Protein AF-A0A7L7MGD5-F1 (afdb_monomer)

Foldseek 3Di:
DEEELEEADDPCPRVVVSVVVCVVCVVVVHHYDYDHLQPCPDPLPGQEYEYEAEADPNDGDPSRVVSCVVCVVSHVVHYYHYDYHYDDPDDDDPPPPDDDPDDDDDPPPDPDPDDPDPDDDDDDDDDDDDDDDD

Structure (mmCIF, N/CA/C/O backbone):
data_AF-A0A7L7MGD5-F1
#
_entry.id   AF-A0A7L7MGD5-F1
#
loop_
_atom_site.group_PDB
_atom_site.id
_atom_site.type_symbol
_atom_site.label_atom_id
_atom_site.label_alt_id
_atom_site.label_comp_id
_atom_site.label_asym_id
_atom_site.label_entity_id
_atom_site.label_seq_id
_atom_site.pdbx_PDB_ins_code
_atom_site.Cartn_x
_atom_site.Cartn_y
_atom_site.Cartn_z
_atom_site.occupancy
_atom_site.B_iso_or_equiv
_atom_site.auth_seq_id
_atom_site.auth_comp_id
_atom_site.auth_asym_id
_atom_site.auth_atom_id
_atom_site.pdbx_PDB_model_num
ATOM 1 N N . MET A 1 1 ? -8.203 5.679 13.359 1.00 83.31 1 MET A N 1
ATOM 2 C CA . MET A 1 1 ? -8.128 5.210 11.968 1.00 83.31 1 MET A CA 1
ATOM 3 C C . MET A 1 1 ? -6.687 5.277 11.496 1.00 83.31 1 MET A C 1
ATOM 5 O O . MET A 1 1 ? -6.127 6.370 11.479 1.00 83.31 1 MET A O 1
ATOM 9 N N . PHE A 1 2 ? -6.095 4.131 11.170 1.00 94.69 2 PHE A N 1
ATOM 10 C CA . PHE A 1 2 ? -4.739 4.008 10.653 1.00 94.69 2 PHE A CA 1
ATOM 11 C C . PHE A 1 2 ? -4.726 3.308 9.292 1.00 94.69 2 PHE A C 1
ATOM 13 O O . PHE A 1 2 ? -5.244 2.203 9.155 1.00 94.69 2 PHE A O 1
ATOM 20 N N . VAL A 1 3 ? -4.153 3.961 8.282 1.00 96.06 3 VAL A N 1
ATOM 21 C CA . VAL A 1 3 ? -4.193 3.509 6.887 1.00 96.06 3 VAL A CA 1
ATOM 22 C C . VAL A 1 3 ? -2.828 3.000 6.440 1.00 96.06 3 VAL A C 1
ATOM 24 O O . VAL A 1 3 ? -1.828 3.714 6.522 1.00 96.06 3 VAL A O 1
ATOM 27 N N . LEU A 1 4 ? -2.790 1.785 5.898 1.00 96.44 4 LEU A N 1
ATOM 28 C CA . LEU A 1 4 ? -1.601 1.269 5.227 1.00 96.44 4 LEU A CA 1
ATOM 29 C C . LEU A 1 4 ? -1.603 1.681 3.759 1.00 96.44 4 LEU A C 1
ATOM 31 O O . LEU A 1 4 ? -2.482 1.267 3.004 1.00 96.44 4 LEU A O 1
ATOM 35 N N . VAL A 1 5 ? -0.568 2.396 3.325 1.00 96.56 5 VAL A N 1
ATOM 36 C CA . VAL A 1 5 ? -0.258 2.589 1.906 1.00 96.56 5 VAL A CA 1
ATOM 37 C C . VAL A 1 5 ? 0.819 1.582 1.494 1.00 96.56 5 VAL A C 1
ATOM 39 O O . VAL A 1 5 ? 2.022 1.847 1.523 1.00 96.56 5 VAL A O 1
ATOM 42 N N . GLY A 1 6 ? 0.380 0.373 1.153 1.00 95.56 6 GLY A N 1
ATOM 43 C CA . GLY A 1 6 ? 1.260 -0.717 0.748 1.00 95.56 6 GLY A CA 1
ATOM 44 C C . GLY A 1 6 ? 1.725 -0.542 -0.694 1.00 95.56 6 GLY A C 1
ATOM 45 O O . GLY A 1 6 ? 0.904 -0.280 -1.573 1.00 95.56 6 GLY A O 1
ATOM 46 N N . TYR A 1 7 ? 3.012 -0.745 -0.977 1.00 94.75 7 TYR A N 1
ATOM 47 C CA . TYR A 1 7 ? 3.521 -0.719 -2.352 1.00 94.75 7 TYR A CA 1
ATOM 48 C C . TYR A 1 7 ? 4.404 -1.911 -2.726 1.00 94.75 7 TYR A C 1
ATOM 50 O O . TYR A 1 7 ? 5.162 -2.442 -1.918 1.00 94.75 7 TYR A O 1
ATOM 58 N N . ALA A 1 8 ? 4.339 -2.295 -3.998 1.00 92.00 8 ALA A N 1
ATOM 59 C CA . ALA A 1 8 ? 5.301 -3.165 -4.660 1.00 92.00 8 ALA A CA 1
ATOM 60 C C . ALA A 1 8 ? 5.933 -2.390 -5.825 1.00 92.00 8 ALA A C 1
ATOM 62 O O . ALA A 1 8 ? 5.253 -2.020 -6.787 1.00 92.00 8 ALA A O 1
ATOM 63 N N . SER A 1 9 ? 7.232 -2.112 -5.718 1.00 86.12 9 SER A N 1
ATOM 64 C CA . SER A 1 9 ? 7.983 -1.279 -6.659 1.00 86.12 9 SER A CA 1
ATOM 65 C C . SER A 1 9 ? 9.308 -1.941 -7.005 1.00 86.12 9 SER A C 1
ATOM 67 O O . SER A 1 9 ? 10.017 -2.377 -6.108 1.00 86.12 9 SER A O 1
ATOM 69 N N . GLU A 1 10 ? 9.665 -1.961 -8.287 1.00 78.12 10 GLU A N 1
ATOM 70 C CA . GLU A 1 10 ? 10.965 -2.472 -8.749 1.00 78.12 10 GLU A CA 1
ATOM 71 C C . GLU A 1 10 ? 11.991 -1.334 -8.912 1.00 78.12 10 GLU A C 1
ATOM 73 O O . GLU A 1 10 ? 13.161 -1.503 -8.616 1.00 78.12 10 GLU A O 1
ATOM 78 N N . HIS A 1 11 ? 11.542 -0.152 -9.356 1.00 78.69 11 HIS A N 1
ATOM 79 C CA . HIS A 1 11 ? 12.395 1.009 -9.680 1.00 78.69 11 HIS A CA 1
ATOM 80 C C . HIS A 1 11 ? 12.105 2.231 -8.787 1.00 78.69 11 HIS A C 1
ATOM 82 O O . HIS A 1 11 ? 12.382 3.366 -9.155 1.00 78.69 11 HIS A O 1
ATOM 88 N N . GLY A 1 12 ? 11.436 2.041 -7.647 1.00 81.19 12 GLY A N 1
ATOM 89 C CA . GLY A 1 12 ? 11.090 3.142 -6.734 1.00 81.19 12 GLY A CA 1
ATOM 90 C C . GLY A 1 12 ? 9.942 4.069 -7.181 1.00 81.19 12 GLY A C 1
ATOM 91 O O . GLY A 1 12 ? 9.390 4.766 -6.341 1.00 81.19 12 GLY A O 1
ATOM 92 N N . ALA A 1 13 ? 9.487 4.031 -8.437 1.00 84.25 13 ALA A N 1
ATOM 93 C CA . ALA A 1 13 ? 8.390 4.895 -8.904 1.00 84.25 13 ALA A CA 1
ATOM 94 C C . ALA A 1 13 ? 7.072 4.682 -8.128 1.00 84.25 13 ALA A C 1
ATOM 96 O O . ALA A 1 13 ? 6.454 5.638 -7.665 1.00 84.25 13 ALA A O 1
ATOM 97 N N . THR A 1 14 ? 6.666 3.426 -7.907 1.00 86.81 14 THR A N 1
ATOM 98 C CA . THR A 1 14 ? 5.460 3.118 -7.114 1.00 86.81 14 THR A CA 1
ATOM 99 C C . THR A 1 14 ? 5.635 3.504 -5.644 1.00 86.81 14 THR A C 1
ATOM 101 O O . THR A 1 14 ? 4.663 3.885 -4.999 1.00 86.81 14 THR A O 1
ATOM 104 N N . ARG A 1 15 ? 6.873 3.456 -5.126 1.00 91.19 15 ARG A N 1
ATOM 105 C CA . ARG A 1 15 ? 7.207 3.902 -3.766 1.00 91.19 15 ARG A CA 1
ATOM 106 C C . ARG A 1 15 ? 6.952 5.400 -3.609 1.00 91.19 15 ARG A C 1
ATOM 108 O O . ARG A 1 15 ? 6.248 5.774 -2.685 1.00 91.19 15 ARG A O 1
ATOM 115 N N . GLN A 1 16 ? 7.445 6.229 -4.528 1.00 91.25 16 GLN A N 1
ATOM 116 C CA . GLN A 1 16 ? 7.242 7.684 -4.457 1.00 91.25 16 GLN A CA 1
ATOM 117 C C . GLN A 1 16 ? 5.754 8.055 -4.488 1.00 91.25 16 GLN A C 1
ATOM 119 O O . GLN A 1 16 ? 5.306 8.926 -3.746 1.00 91.25 16 GLN A O 1
ATOM 124 N N . ILE A 1 17 ? 4.967 7.359 -5.314 1.00 91.62 17 ILE A N 1
ATOM 125 C CA . ILE A 1 17 ? 3.513 7.555 -5.364 1.00 91.62 17 ILE A CA 1
ATOM 126 C C . ILE A 1 17 ? 2.871 7.156 -4.031 1.00 91.62 17 ILE A C 1
ATOM 128 O O . ILE A 1 17 ? 2.051 7.903 -3.505 1.00 91.62 17 ILE A O 1
ATOM 132 N N . ALA A 1 18 ? 3.259 6.017 -3.457 1.00 93.19 18 ALA A N 1
ATOM 133 C CA . ALA A 1 18 ? 2.752 5.570 -2.163 1.00 93.19 18 ALA A CA 1
ATOM 134 C C . ALA A 1 18 ? 3.109 6.536 -1.023 1.00 93.19 18 ALA A C 1
ATOM 136 O O . ALA A 1 18 ? 2.246 6.885 -0.223 1.00 93.19 18 ALA A O 1
ATOM 137 N N . GLU A 1 19 ? 4.353 7.012 -0.978 1.00 94.38 19 GLU A N 1
ATOM 138 C CA . GLU A 1 19 ? 4.802 8.022 -0.016 1.00 94.38 19 GLU A CA 1
ATOM 139 C C . GLU A 1 19 ? 3.986 9.307 -0.167 1.00 94.38 19 GLU A C 1
ATOM 141 O O . GLU A 1 19 ? 3.473 9.821 0.822 1.00 94.38 19 GLU A O 1
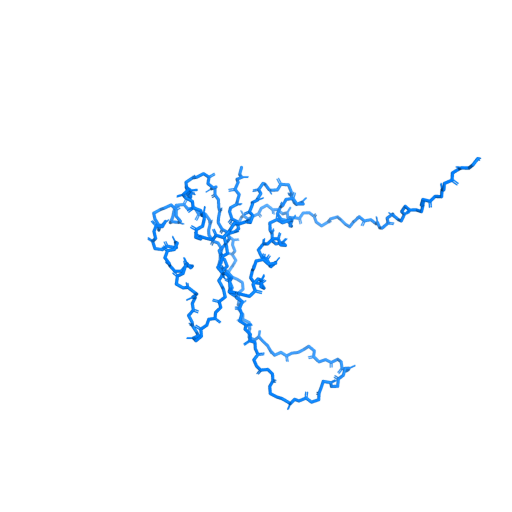ATOM 146 N N . ARG A 1 20 ? 3.757 9.772 -1.402 1.00 95.50 20 ARG A N 1
ATOM 147 C CA . ARG A 1 20 ? 2.930 10.957 -1.653 1.00 95.50 20 ARG A CA 1
ATOM 148 C C . ARG A 1 20 ? 1.489 10.771 -1.185 1.00 95.50 20 ARG A C 1
ATOM 150 O O . ARG A 1 20 ? 0.937 11.687 -0.586 1.00 95.50 20 ARG A O 1
ATOM 157 N N . VAL A 1 21 ? 0.887 9.610 -1.437 1.00 93.81 21 VAL A N 1
ATOM 158 C CA . VAL A 1 21 ? -0.464 9.290 -0.953 1.00 93.81 21 VAL A CA 1
ATOM 159 C C . VAL A 1 21 ? -0.506 9.287 0.576 1.00 93.81 21 VAL A C 1
ATOM 161 O O . VAL A 1 21 ? -1.404 9.895 1.149 1.00 93.81 21 VAL A O 1
ATOM 164 N N . ALA A 1 22 ? 0.475 8.674 1.244 1.00 94.62 22 ALA A N 1
ATOM 165 C CA . ALA A 1 22 ? 0.551 8.681 2.704 1.00 94.62 22 ALA A CA 1
ATOM 166 C C . ALA A 1 22 ? 0.724 10.102 3.262 1.00 94.62 22 ALA A C 1
ATOM 168 O O . ALA A 1 22 ? 0.036 10.468 4.210 1.00 94.62 22 ALA A O 1
ATOM 169 N N . SER A 1 23 ? 1.575 10.931 2.649 1.00 94.88 23 SER A N 1
ATOM 170 C CA . SER A 1 23 ? 1.744 12.335 3.043 1.00 94.88 23 SER A CA 1
ATOM 171 C C . SER A 1 23 ? 0.462 13.148 2.879 1.00 94.88 23 SER A C 1
ATOM 173 O O . SER A 1 23 ? 0.159 13.968 3.738 1.00 94.88 23 SER A O 1
ATOM 175 N N . LEU A 1 24 ? -0.297 12.925 1.801 1.00 95.44 24 LEU A N 1
ATOM 176 C CA . LEU A 1 24 ? -1.585 13.591 1.596 1.00 95.44 24 LEU A CA 1
ATOM 177 C C . LEU A 1 24 ? -2.605 13.158 2.654 1.00 95.44 24 LEU A C 1
ATOM 179 O O . LEU A 1 24 ? -3.264 14.004 3.238 1.00 95.44 24 LEU A O 1
ATOM 183 N N . LEU A 1 25 ? -2.689 11.864 2.964 1.00 93.75 25 LEU A N 1
ATOM 184 C CA . LEU A 1 25 ? -3.563 11.371 4.032 1.00 93.75 25 LEU A CA 1
ATOM 185 C C . LEU A 1 25 ? -3.197 11.974 5.395 1.00 93.75 25 LEU A C 1
ATOM 187 O O . LEU A 1 25 ? -4.084 12.405 6.126 1.00 93.75 25 LEU A O 1
ATOM 191 N N . LEU A 1 26 ? -1.900 12.057 5.704 1.00 94.00 26 LEU A N 1
ATOM 192 C CA . LEU A 1 26 ? -1.409 12.689 6.929 1.00 94.00 26 LEU A CA 1
ATOM 193 C C . LEU A 1 26 ? -1.756 14.180 6.989 1.00 94.00 26 LEU A C 1
ATOM 195 O O . LEU A 1 26 ? -2.143 14.662 8.050 1.00 94.00 26 LEU A O 1
ATOM 199 N N . TYR A 1 27 ? -1.646 14.893 5.865 1.00 93.94 27 TYR A N 1
ATOM 200 C CA . TYR A 1 27 ? -2.035 16.301 5.759 1.00 93.94 27 TYR A CA 1
ATOM 201 C C . TYR A 1 27 ? -3.531 16.509 6.040 1.00 93.94 27 TYR A C 1
ATOM 203 O O . TYR A 1 27 ? -3.897 17.431 6.760 1.00 93.94 27 TYR A O 1
ATOM 211 N N . GLU A 1 28 ? -4.378 15.593 5.571 1.00 93.62 28 GLU A N 1
ATOM 212 C CA . GLU A 1 28 ? -5.823 15.574 5.845 1.00 93.62 28 GLU A CA 1
ATOM 213 C C . GLU A 1 28 ? -6.174 15.064 7.264 1.00 93.62 28 GLU A C 1
ATOM 215 O O . GLU A 1 28 ? -7.340 14.834 7.585 1.00 93.62 28 GLU A O 1
ATOM 220 N N . GLY A 1 29 ? -5.181 14.842 8.135 1.00 93.69 29 GLY A N 1
ATOM 221 C CA . GLY A 1 29 ? -5.380 14.390 9.517 1.00 93.69 29 GLY A CA 1
ATOM 222 C C . GLY A 1 29 ? -5.621 12.884 9.679 1.00 93.69 29 GLY A C 1
ATOM 223 O O . GLY A 1 29 ? -5.897 12.412 10.784 1.00 93.69 29 GLY A O 1
ATOM 224 N N . VAL A 1 30 ? -5.488 12.097 8.609 1.00 94.69 30 VAL A N 1
ATOM 225 C CA . VAL A 1 30 ? -5.596 10.635 8.650 1.00 94.69 30 VAL A CA 1
ATOM 226 C C . VAL A 1 30 ? -4.219 10.035 8.915 1.00 94.69 30 VAL A C 1
ATOM 228 O O . VAL A 1 30 ? -3.284 10.214 8.137 1.00 94.69 30 VAL A O 1
ATOM 231 N N . ARG A 1 31 ? -4.075 9.255 9.996 1.00 95.81 31 ARG A N 1
ATOM 232 C CA . ARG A 1 31 ? -2.821 8.525 10.235 1.00 95.81 31 ARG A CA 1
ATOM 233 C C . ARG A 1 31 ? -2.607 7.535 9.092 1.00 95.81 31 ARG A C 1
ATOM 235 O O . ARG A 1 31 ? -3.433 6.643 8.894 1.00 95.81 31 ARG A O 1
ATOM 242 N N . ALA A 1 32 ? -1.500 7.668 8.373 1.00 95.38 32 ALA A N 1
ATOM 243 C CA . ALA A 1 32 ? -1.138 6.773 7.284 1.00 95.38 32 ALA A CA 1
ATOM 244 C C . ALA A 1 32 ? 0.367 6.492 7.275 1.00 95.38 32 ALA A C 1
ATOM 246 O O . ALA A 1 32 ? 1.162 7.364 7.623 1.00 95.38 32 ALA A O 1
ATOM 247 N N . GLU A 1 33 ? 0.760 5.292 6.852 1.00 96.00 33 GLU A N 1
ATOM 248 C CA . GLU A 1 33 ? 2.166 4.956 6.606 1.00 96.00 33 GLU A CA 1
ATOM 249 C C . GLU A 1 33 ? 2.359 4.269 5.253 1.00 96.00 33 GLU A C 1
ATOM 251 O O . GLU A 1 33 ? 1.547 3.440 4.839 1.00 96.00 33 GLU A O 1
ATOM 256 N N . ALA A 1 34 ? 3.446 4.611 4.557 1.00 95.94 34 ALA A N 1
ATOM 257 C CA . ALA A 1 34 ? 3.836 3.957 3.314 1.00 95.94 34 ALA A CA 1
ATOM 258 C C . ALA A 1 34 ? 4.852 2.848 3.602 1.00 95.94 34 ALA A C 1
ATOM 260 O O . ALA A 1 34 ? 5.933 3.114 4.130 1.00 95.94 34 ALA A O 1
ATOM 261 N N . ARG A 1 35 ? 4.533 1.603 3.236 1.00 95.50 35 ARG A N 1
ATOM 262 C CA . ARG A 1 35 ? 5.402 0.445 3.505 1.00 95.50 35 ARG A CA 1
ATOM 263 C C . ARG A 1 35 ? 5.521 -0.475 2.286 1.00 95.50 35 ARG A C 1
ATOM 265 O O . ARG A 1 35 ? 4.522 -0.705 1.595 1.00 95.50 35 ARG A O 1
ATOM 272 N N . PRO A 1 36 ? 6.706 -1.060 2.032 1.00 93.44 36 PRO A N 1
ATOM 273 C CA . PRO A 1 36 ? 6.833 -2.153 1.078 1.00 93.44 36 PRO A CA 1
ATOM 274 C C . PRO A 1 36 ? 5.939 -3.315 1.509 1.00 93.44 36 PRO A C 1
ATOM 276 O O . PRO A 1 36 ? 6.033 -3.780 2.642 1.00 93.44 36 PRO A O 1
ATOM 279 N N . MET A 1 37 ? 5.103 -3.837 0.609 1.00 93.38 37 MET A N 1
ATOM 280 C CA . MET A 1 37 ? 4.195 -4.949 0.938 1.00 93.38 37 MET A CA 1
ATOM 281 C C . MET A 1 37 ? 4.935 -6.211 1.416 1.00 93.38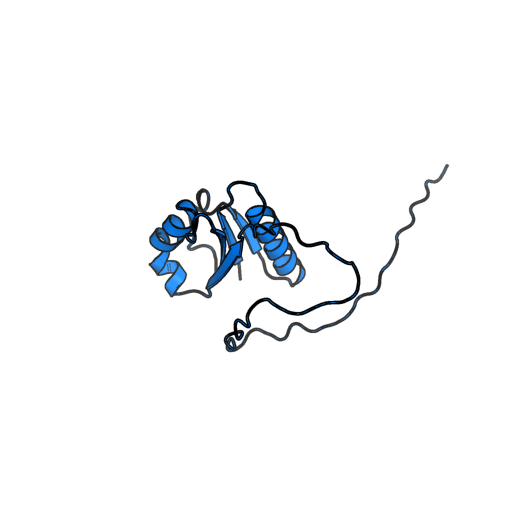 37 MET A C 1
ATOM 283 O O . MET A 1 37 ? 4.358 -7.024 2.130 1.00 93.38 37 MET A O 1
ATOM 287 N N . ALA A 1 38 ? 6.206 -6.377 1.038 1.00 89.38 38 ALA A N 1
ATOM 288 C CA . ALA A 1 38 ? 7.053 -7.478 1.495 1.00 89.38 38 ALA A CA 1
ATOM 289 C C . ALA A 1 38 ? 7.467 -7.362 2.977 1.00 89.38 38 ALA A C 1
ATOM 291 O O . ALA A 1 38 ? 7.755 -8.378 3.602 1.00 89.38 38 ALA A O 1
ATOM 292 N N . GLU A 1 39 ? 7.470 -6.150 3.536 1.00 91.06 39 GLU A N 1
ATOM 293 C CA . GLU A 1 39 ? 7.902 -5.850 4.910 1.00 91.06 39 GLU A CA 1
ATOM 294 C C . GLU A 1 39 ? 6.729 -5.666 5.882 1.00 91.06 39 GLU A C 1
ATOM 296 O O . GLU A 1 39 ? 6.925 -5.414 7.073 1.00 91.06 39 GLU A O 1
ATOM 301 N N . VAL A 1 40 ? 5.494 -5.754 5.390 1.00 91.94 40 VAL A N 1
ATOM 302 C CA . VAL A 1 40 ? 4.303 -5.677 6.235 1.00 91.94 40 VAL A CA 1
ATOM 303 C C . VAL A 1 40 ? 4.051 -7.062 6.827 1.00 91.94 40 VAL A C 1
ATOM 305 O O . VAL A 1 40 ? 3.525 -7.950 6.157 1.00 91.94 40 VAL A O 1
ATOM 308 N N . GLY A 1 41 ? 4.468 -7.239 8.082 1.00 86.00 41 GLY A N 1
ATOM 309 C CA . GLY A 1 41 ? 4.262 -8.475 8.840 1.00 86.00 41 GLY A CA 1
ATOM 310 C C . GLY A 1 41 ? 2.829 -8.622 9.350 1.00 86.00 41 GLY A C 1
ATOM 311 O O . GLY A 1 41 ? 2.179 -9.620 9.062 1.00 86.00 41 GLY A O 1
ATOM 312 N N . ASP A 1 42 ? 2.339 -7.606 10.061 1.00 89.44 42 ASP A N 1
ATOM 313 C CA . ASP A 1 42 ? 0.992 -7.575 10.632 1.00 89.44 42 ASP A CA 1
ATOM 314 C C . ASP A 1 42 ? 0.117 -6.563 9.877 1.00 89.44 42 ASP A C 1
ATOM 316 O O . ASP A 1 42 ? 0.351 -5.353 9.941 1.00 89.44 42 ASP A O 1
ATOM 320 N N . ALA A 1 43 ? -0.861 -7.069 9.120 1.00 90.00 43 ALA A N 1
ATOM 321 C CA . ALA A 1 43 ? -1.847 -6.256 8.412 1.00 90.00 43 ALA A CA 1
ATOM 322 C C . ALA A 1 43 ? -3.070 -5.925 9.287 1.00 90.00 43 ALA A C 1
ATOM 324 O O . ALA A 1 43 ? -3.813 -4.996 8.967 1.00 90.00 43 ALA A O 1
ATOM 325 N N . ASP A 1 44 ? -3.278 -6.635 10.399 1.00 91.06 44 ASP A N 1
ATOM 326 C CA . ASP A 1 44 ? -4.448 -6.469 11.257 1.00 91.06 44 ASP A CA 1
ATOM 327 C C . ASP A 1 44 ? -4.428 -5.150 12.032 1.00 91.06 44 ASP A C 1
ATOM 329 O O . ASP A 1 44 ? -5.489 -4.632 12.374 1.00 91.06 44 ASP A O 1
ATOM 333 N N . ARG A 1 45 ? -3.267 -4.515 12.185 1.00 93.06 45 ARG A N 1
ATOM 334 C CA . ARG A 1 45 ? -3.129 -3.186 12.806 1.00 93.06 45 ARG A CA 1
ATOM 335 C C . ARG A 1 45 ? -3.726 -2.006 12.021 1.00 93.06 45 ARG A C 1
ATOM 337 O O . ARG A 1 45 ? -3.757 -0.899 12.555 1.00 93.06 45 ARG A O 1
ATOM 344 N N . TYR A 1 46 ? -4.121 -2.194 10.757 1.00 94.56 46 TYR A N 1
ATOM 345 C CA . TYR A 1 46 ? -4.560 -1.096 9.881 1.00 94.56 46 TYR A CA 1
ATOM 346 C C . TYR A 1 46 ? -6.054 -1.124 9.602 1.00 94.56 46 TYR A C 1
ATOM 348 O O . TYR A 1 46 ? -6.567 -2.080 9.038 1.00 94.56 46 TYR A O 1
ATOM 356 N N . ASP A 1 47 ? -6.750 -0.033 9.872 1.00 92.19 47 ASP A N 1
ATOM 357 C CA . ASP A 1 47 ? -8.194 0.069 9.669 1.00 92.19 47 ASP A CA 1
ATOM 358 C C . ASP A 1 47 ? -8.593 0.113 8.183 1.00 92.19 47 ASP A C 1
ATOM 360 O O . ASP A 1 47 ? -9.717 -0.247 7.835 1.00 92.19 47 ASP A O 1
ATOM 364 N N . ALA A 1 48 ? -7.688 0.545 7.296 1.00 94.38 48 ALA A N 1
ATOM 365 C CA . ALA A 1 48 ? -7.922 0.581 5.854 1.00 94.38 48 ALA A CA 1
ATOM 366 C C . ALA A 1 48 ? -6.627 0.461 5.031 1.00 94.38 48 ALA A C 1
ATOM 368 O O . ALA A 1 48 ? -5.524 0.658 5.549 1.00 94.38 48 ALA A O 1
ATOM 369 N N . PHE A 1 49 ? -6.761 0.167 3.733 1.00 95.31 49 PHE A N 1
ATOM 370 C CA . PHE A 1 49 ? -5.627 -0.166 2.866 1.00 95.31 49 PHE A CA 1
ATOM 371 C C . PHE A 1 49 ? -5.670 0.549 1.520 1.00 95.31 49 PHE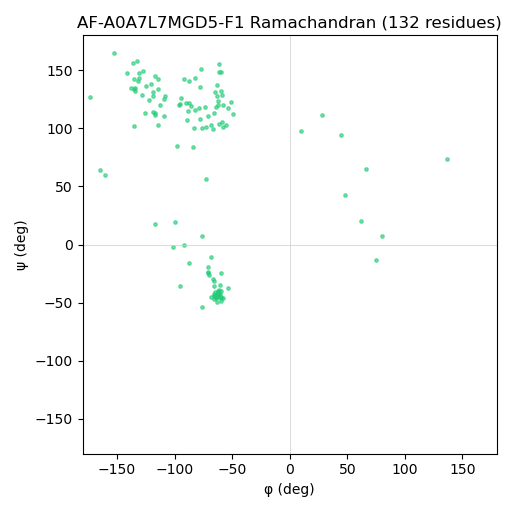 A C 1
ATOM 373 O O . PHE A 1 49 ? -6.659 0.480 0.797 1.00 95.31 49 PHE A O 1
ATOM 380 N N . VAL A 1 50 ? -4.546 1.135 1.121 1.00 95.44 50 VAL A N 1
ATOM 381 C CA . VAL A 1 50 ? -4.295 1.611 -0.240 1.00 95.44 50 VAL A CA 1
ATOM 382 C C . VAL A 1 50 ? -3.120 0.814 -0.799 1.00 95.44 50 VAL A C 1
ATOM 384 O O . VAL A 1 50 ? -1.997 0.941 -0.323 1.00 95.44 50 VAL A O 1
ATOM 387 N N . LEU A 1 51 ? -3.364 -0.046 -1.784 1.00 94.25 51 LEU A N 1
ATOM 388 C CA . LEU A 1 51 ? -2.376 -1.004 -2.282 1.00 94.25 51 LEU A CA 1
ATOM 389 C C . LEU A 1 51 ? -1.959 -0.669 -3.715 1.00 94.25 51 LEU A C 1
ATOM 391 O O . LEU A 1 51 ? -2.775 -0.671 -4.635 1.00 94.25 51 LEU A O 1
ATOM 395 N N . GLY A 1 52 ? -0.668 -0.416 -3.906 1.00 92.50 52 GLY A N 1
ATOM 396 C CA . GLY A 1 52 ? -0.069 -0.072 -5.188 1.00 92.50 52 GLY A CA 1
ATOM 397 C C . GLY A 1 52 ? 0.897 -1.120 -5.705 1.00 92.50 52 GLY A C 1
ATOM 398 O O . GLY A 1 52 ? 1.796 -1.544 -4.985 1.00 92.50 52 GLY A O 1
ATOM 399 N N . SER A 1 53 ? 0.808 -1.487 -6.980 1.00 88.69 53 SER A N 1
ATOM 400 C CA . SER A 1 53 ? 1.843 -2.316 -7.610 1.00 88.69 53 SER A CA 1
ATOM 401 C C . SER A 1 53 ? 2.305 -1.737 -8.938 1.00 88.69 53 SER A C 1
ATOM 403 O O . SER A 1 53 ? 1.513 -1.203 -9.720 1.00 88.69 53 SER A O 1
ATOM 405 N N . ALA A 1 54 ? 3.603 -1.865 -9.212 1.00 85.81 54 ALA A N 1
ATOM 406 C CA . ALA A 1 54 ? 4.093 -1.718 -10.571 1.00 85.81 54 ALA A CA 1
ATOM 407 C C . ALA A 1 54 ? 3.486 -2.818 -11.459 1.00 85.81 54 ALA A C 1
ATOM 409 O O . ALA A 1 54 ? 3.415 -3.987 -11.075 1.00 85.81 54 ALA A O 1
ATOM 410 N N . VAL A 1 55 ? 3.060 -2.451 -12.665 1.00 81.94 55 VAL A N 1
ATOM 411 C CA . VAL A 1 55 ? 2.537 -3.409 -13.640 1.00 81.94 55 VAL A CA 1
ATOM 412 C C . VAL A 1 55 ? 3.648 -3.811 -14.600 1.00 81.94 55 VAL A C 1
ATOM 414 O O . VAL A 1 55 ? 4.189 -2.993 -15.345 1.00 81.94 55 VAL A O 1
ATOM 417 N N . ARG A 1 56 ? 3.952 -5.108 -14.628 1.00 73.75 56 ARG A N 1
ATOM 418 C CA . ARG A 1 56 ? 4.875 -5.747 -15.572 1.00 73.75 56 ARG A CA 1
ATOM 419 C C . ARG A 1 56 ? 4.110 -6.784 -16.373 1.00 73.75 56 ARG A C 1
ATOM 421 O O . ARG A 1 56 ? 3.392 -7.600 -15.808 1.00 73.75 56 ARG A O 1
ATOM 428 N N . ARG A 1 57 ? 4.244 -6.766 -17.703 1.00 73.31 57 ARG A N 1
ATOM 429 C CA . ARG A 1 57 ? 3.572 -7.735 -18.598 1.00 73.31 57 ARG A CA 1
ATOM 430 C C . ARG A 1 57 ? 2.067 -7.897 -18.285 1.00 73.31 57 ARG A C 1
ATOM 432 O O . ARG A 1 57 ? 1.551 -9.009 -18.268 1.00 73.31 57 ARG A O 1
ATOM 439 N N . ARG A 1 58 ? 1.374 -6.777 -18.019 1.00 74.88 58 ARG A N 1
ATOM 440 C CA . ARG A 1 58 ? -0.054 -6.718 -17.633 1.00 74.88 58 ARG A CA 1
ATOM 441 C C . ARG A 1 58 ? -0.410 -7.436 -16.318 1.00 74.88 58 ARG A C 1
ATOM 443 O O . ARG A 1 58 ? -1.569 -7.771 -16.103 1.00 74.88 58 ARG A O 1
ATOM 450 N N . ARG A 1 59 ? 0.562 -7.676 -15.437 1.00 80.62 59 ARG A N 1
ATOM 451 C CA . ARG A 1 59 ? 0.363 -8.277 -14.114 1.00 80.62 59 ARG A CA 1
ATOM 452 C C . ARG A 1 59 ? 1.002 -7.409 -13.036 1.00 80.62 59 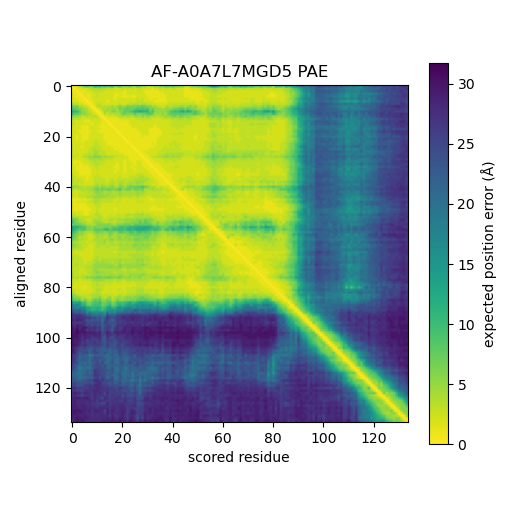ARG A C 1
ATOM 454 O O . ARG A 1 59 ? 1.992 -6.726 -13.294 1.00 80.62 59 ARG A O 1
ATOM 461 N N . TRP A 1 60 ? 0.425 -7.435 -11.841 1.00 84.62 60 TRP A N 1
ATOM 462 C CA . TRP A 1 60 ? 1.095 -6.928 -10.646 1.00 84.62 60 TRP A CA 1
ATOM 463 C C . TRP A 1 60 ? 2.374 -7.714 -10.380 1.00 84.62 60 TRP A C 1
ATOM 465 O O . TRP A 1 60 ? 2.500 -8.878 -10.776 1.00 84.62 60 TRP A O 1
ATOM 475 N N . LEU A 1 61 ? 3.309 -7.073 -9.688 1.00 85.19 61 LEU A N 1
ATOM 476 C CA . LEU A 1 61 ? 4.474 -7.759 -9.153 1.00 85.19 61 LEU A CA 1
ATOM 477 C C . LEU A 1 61 ? 4.044 -8.866 -8.177 1.00 85.19 61 LEU A C 1
ATOM 479 O O . LEU A 1 61 ? 3.011 -8.766 -7.502 1.00 85.19 61 LEU A O 1
ATOM 483 N N . GLN A 1 62 ? 4.838 -9.936 -8.112 1.00 86.19 62 GLN A N 1
ATOM 484 C CA . GLN A 1 62 ? 4.498 -11.133 -7.342 1.00 86.19 62 GLN A CA 1
ATOM 485 C C . GLN A 1 62 ? 4.331 -10.814 -5.851 1.00 86.19 62 GLN A C 1
ATOM 487 O O . GLN A 1 62 ? 3.462 -11.386 -5.195 1.00 86.19 62 GLN A O 1
ATOM 492 N N . GLU A 1 63 ? 5.116 -9.874 -5.339 1.00 85.69 63 GLU A N 1
ATOM 493 C CA . GLU A 1 63 ? 5.075 -9.342 -3.981 1.00 85.69 63 GLU A CA 1
ATOM 494 C C . GLU A 1 63 ? 3.696 -8.752 -3.672 1.00 85.69 63 GLU A C 1
ATOM 496 O O . GLU A 1 63 ? 3.091 -9.088 -2.654 1.00 85.69 63 GLU A O 1
ATOM 501 N N . GLY A 1 64 ? 3.154 -7.952 -4.597 1.00 85.69 64 GLY A N 1
ATOM 502 C CA . GLY A 1 64 ? 1.838 -7.340 -4.438 1.00 85.69 64 GLY A CA 1
ATOM 503 C C . GLY A 1 64 ? 0.716 -8.373 -4.434 1.00 85.69 64 GLY A C 1
ATOM 504 O O . GLY A 1 64 ? -0.134 -8.386 -3.544 1.00 85.69 64 GLY A O 1
ATOM 505 N N . SER A 1 65 ? 0.742 -9.311 -5.382 1.00 87.50 65 SER A N 1
ATOM 506 C CA . SER A 1 65 ? -0.251 -10.390 -5.422 1.00 87.50 65 SER A CA 1
ATOM 507 C C . SER A 1 65 ? -0.143 -11.348 -4.227 1.00 87.50 65 SER A C 1
ATOM 509 O O . SER A 1 65 ? -1.164 -11.832 -3.737 1.00 87.50 65 SER A O 1
ATOM 511 N N . ARG A 1 66 ? 1.070 -11.633 -3.729 1.00 90.19 66 ARG A N 1
ATOM 512 C CA . ARG A 1 66 ? 1.282 -12.458 -2.526 1.00 90.19 66 ARG A CA 1
ATOM 513 C C . ARG A 1 66 ? 0.713 -11.791 -1.283 1.00 90.19 66 ARG A C 1
ATOM 515 O O . ARG A 1 66 ? 0.059 -12.483 -0.507 1.00 90.19 66 ARG A O 1
ATOM 522 N N . PHE A 1 67 ? 0.921 -10.488 -1.116 1.00 91.56 67 PHE A N 1
ATOM 523 C CA . PHE A 1 67 ? 0.385 -9.741 0.019 1.00 91.56 67 PHE A CA 1
ATOM 524 C C . PHE A 1 67 ? -1.145 -9.799 0.065 1.00 91.56 67 PHE A C 1
ATOM 526 O O . PHE A 1 67 ? -1.715 -10.170 1.090 1.00 91.56 67 PHE A O 1
ATOM 533 N N . VAL A 1 68 ? -1.812 -9.528 -1.063 1.00 91.06 68 VAL A N 1
ATOM 534 C CA . VAL A 1 68 ? -3.282 -9.581 -1.148 1.00 91.06 68 VAL A CA 1
ATOM 535 C C . VAL A 1 68 ? -3.808 -10.984 -0.841 1.00 91.06 68 VAL A C 1
ATOM 537 O O . VAL A 1 68 ? -4.758 -11.141 -0.080 1.00 91.06 68 VAL A O 1
ATOM 540 N N . ARG A 1 69 ? -3.170 -12.026 -1.390 1.00 90.94 69 ARG A N 1
ATOM 541 C CA . ARG A 1 69 ? -3.570 -13.418 -1.130 1.00 90.94 69 ARG A CA 1
ATOM 542 C C . ARG A 1 69 ? -3.383 -13.824 0.329 1.00 90.94 69 ARG A C 1
ATOM 544 O O . ARG A 1 69 ? -4.240 -14.521 0.862 1.00 90.94 69 ARG A O 1
ATOM 551 N N . ARG A 1 70 ? -2.273 -13.414 0.950 1.00 92.62 70 ARG A N 1
ATOM 552 C CA . ARG A 1 70 ? -1.954 -13.722 2.350 1.00 92.62 70 ARG A CA 1
ATOM 553 C C . ARG A 1 70 ? -2.941 -13.059 3.306 1.00 92.62 70 ARG A C 1
ATOM 555 O O . ARG A 1 70 ? -3.411 -13.711 4.225 1.00 92.62 70 ARG A O 1
ATOM 562 N N . ASN A 1 71 ? -3.297 -11.803 3.046 1.00 92.12 71 ASN A N 1
ATOM 563 C CA . ASN A 1 71 ? -4.120 -10.992 3.944 1.00 92.12 71 ASN A CA 1
ATOM 564 C C . ASN A 1 71 ? -5.595 -10.922 3.521 1.00 92.12 71 ASN A C 1
ATOM 566 O O . ASN A 1 71 ? -6.316 -10.028 3.953 1.00 92.12 71 ASN A O 1
ATOM 570 N N . ARG A 1 72 ? -6.074 -11.851 2.678 1.00 91.50 72 ARG A N 1
ATOM 571 C CA . ARG A 1 72 ? -7.416 -11.771 2.069 1.00 91.50 72 ARG A CA 1
ATOM 572 C C . ARG A 1 72 ? -8.541 -11.595 3.095 1.00 91.50 72 ARG A C 1
ATOM 574 O O . ARG A 1 72 ? -9.507 -10.905 2.809 1.00 91.50 72 ARG A O 1
ATOM 581 N N . ALA A 1 73 ? -8.425 -12.251 4.253 1.00 90.56 73 ALA A N 1
ATOM 582 C CA . ALA A 1 73 ? -9.453 -12.237 5.291 1.00 90.56 73 ALA A CA 1
ATOM 583 C C . ALA A 1 73 ? -9.566 -10.845 5.926 1.00 90.56 73 ALA A C 1
ATOM 585 O O . ALA A 1 73 ? -10.659 -10.301 6.025 1.00 90.56 73 ALA A O 1
ATOM 586 N N . VAL A 1 74 ? -8.419 -10.242 6.243 1.00 90.88 74 VAL A N 1
ATOM 587 C CA . VAL A 1 74 ? -8.306 -8.882 6.784 1.00 90.88 74 VAL A CA 1
ATOM 588 C C . VAL A 1 74 ? -8.804 -7.852 5.773 1.00 90.88 74 VAL A C 1
ATOM 590 O O . VAL A 1 74 ? -9.602 -6.976 6.096 1.00 90.88 74 VAL A O 1
ATOM 593 N N . LEU A 1 75 ? -8.372 -7.996 4.517 1.00 90.94 75 LEU A N 1
ATOM 594 C CA . LEU A 1 75 ? -8.743 -7.102 3.423 1.00 90.94 75 LEU A CA 1
ATOM 595 C C . LEU A 1 75 ? -10.239 -7.174 3.084 1.00 90.94 75 LEU A C 1
ATOM 597 O O . LEU A 1 75 ? -10.808 -6.173 2.670 1.00 90.94 75 LEU A O 1
ATOM 601 N N . ALA A 1 76 ? -10.888 -8.329 3.259 1.00 91.19 76 ALA A N 1
ATOM 602 C CA . ALA A 1 76 ? -12.319 -8.483 2.994 1.00 91.19 76 ALA A CA 1
ATOM 603 C C . ALA A 1 76 ? -13.205 -7.748 4.014 1.00 91.19 76 ALA A C 1
ATOM 605 O O . ALA A 1 76 ? -14.329 -7.380 3.686 1.00 91.19 76 ALA A O 1
ATOM 606 N N . GLY A 1 77 ? -12.709 -7.534 5.236 1.00 91.06 77 GLY A N 1
ATOM 607 C CA . GLY A 1 77 ? -13.446 -6.854 6.304 1.00 91.06 77 GLY A CA 1
ATOM 608 C C . GLY A 1 77 ? -13.217 -5.344 6.378 1.00 91.06 77 GLY A C 1
ATOM 609 O O . GLY A 1 77 ? -13.757 -4.701 7.275 1.00 91.06 77 GLY A O 1
ATOM 610 N N . ARG A 1 78 ? -12.383 -4.770 5.500 1.00 93.25 78 ARG A N 1
ATOM 611 C CA . ARG A 1 78 ? -11.894 -3.389 5.623 1.00 93.25 78 ARG A CA 1
ATOM 612 C C . ARG A 1 78 ? -11.945 -2.650 4.284 1.00 93.25 78 ARG A C 1
ATOM 614 O O . ARG A 1 78 ? -11.914 -3.288 3.235 1.00 93.25 78 ARG A O 1
ATOM 621 N N . PRO A 1 79 ? -12.005 -1.308 4.278 1.00 94.44 79 PRO A N 1
ATOM 622 C CA . PRO A 1 79 ? -11.928 -0.543 3.041 1.00 94.44 79 PRO A CA 1
ATOM 623 C C . PRO A 1 79 ? -10.573 -0.742 2.349 1.00 94.44 79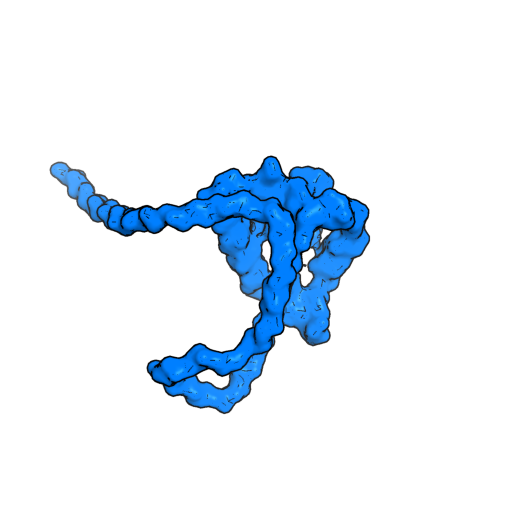 PRO A C 1
ATOM 625 O O . PRO A 1 79 ? -9.517 -0.551 2.961 1.00 94.44 79 PRO A O 1
ATOM 628 N N . VAL A 1 80 ? -10.608 -1.114 1.066 1.00 94.44 80 VAL A N 1
ATOM 629 C CA . VAL A 1 80 ? -9.413 -1.338 0.241 1.00 94.44 80 VAL A CA 1
ATOM 630 C C . VAL A 1 80 ? -9.510 -0.554 -1.063 1.00 94.44 80 VAL A C 1
ATOM 632 O O . VAL A 1 80 ? -10.471 -0.696 -1.819 1.00 94.44 80 VAL A O 1
ATOM 635 N N . TRP A 1 81 ? -8.466 0.212 -1.366 1.00 94.38 81 TRP A N 1
ATOM 636 C CA . TRP A 1 81 ? -8.251 0.874 -2.651 1.00 94.38 81 TRP A CA 1
ATOM 637 C C . TRP A 1 81 ? -7.023 0.288 -3.340 1.00 94.38 81 TRP A C 1
ATOM 639 O O . TRP A 1 81 ? -6.025 -0.017 -2.690 1.00 94.38 81 TRP A O 1
ATOM 649 N N . LEU A 1 82 ? -7.074 0.144 -4.665 1.00 91.88 82 LEU A N 1
ATOM 650 C CA . LEU A 1 82 ? -5.973 -0.395 -5.463 1.00 91.88 82 LEU A CA 1
ATOM 651 C C . LEU A 1 82 ? -5.515 0.641 -6.490 1.00 91.88 82 LEU A C 1
ATOM 653 O O . LEU A 1 82 ? -6.342 1.264 -7.154 1.00 91.88 82 LEU A O 1
ATOM 657 N N . PHE A 1 83 ? -4.205 0.778 -6.672 1.00 89.81 83 PHE A N 1
ATOM 658 C CA . PHE A 1 83 ? -3.628 1.572 -7.754 1.00 89.81 83 PHE A CA 1
ATOM 659 C C . PHE A 1 83 ? -2.516 0.810 -8.472 1.00 89.81 83 PHE A C 1
ATOM 661 O O . PHE A 1 83 ? -1.945 -0.159 -7.971 1.00 89.81 83 PHE A O 1
ATOM 668 N N . SER A 1 84 ? -2.241 1.203 -9.710 1.00 85.38 84 SER A N 1
ATOM 669 C CA . SER A 1 84 ? -1.295 0.510 -10.582 1.00 85.38 84 SER A CA 1
ATOM 670 C C . SER A 1 84 ? -0.439 1.515 -11.326 1.00 85.38 84 SER A C 1
ATOM 672 O O . SER A 1 84 ? -0.958 2.490 -11.863 1.00 85.38 84 SER A O 1
ATOM 674 N N . VAL A 1 85 ? 0.867 1.264 -11.375 1.00 81.81 85 VAL A N 1
ATOM 675 C CA . VAL A 1 85 ? 1.833 2.147 -12.039 1.00 81.81 85 VAL A CA 1
ATOM 676 C C . VAL A 1 85 ? 2.464 1.385 -13.194 1.00 81.81 85 VAL A C 1
ATOM 678 O O . VAL A 1 85 ? 3.157 0.389 -12.993 1.00 81.81 85 VAL A O 1
ATOM 681 N N . GLY A 1 86 ? 2.185 1.820 -14.419 1.00 78.06 86 GLY A N 1
ATOM 682 C CA . GLY A 1 86 ? 2.724 1.225 -15.638 1.00 78.06 86 GLY A CA 1
ATOM 683 C C . GLY A 1 86 ?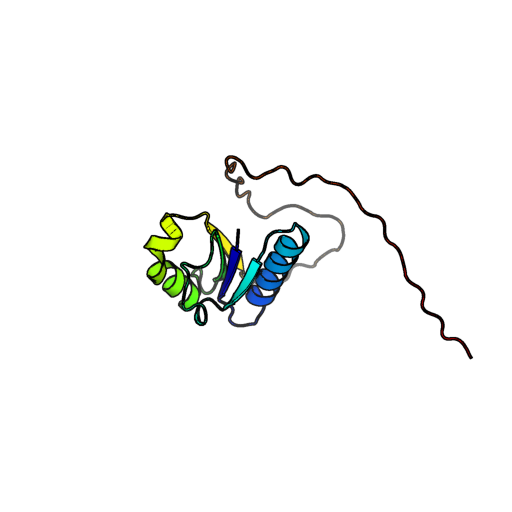 3.598 2.221 -16.386 1.00 78.06 86 GLY A C 1
ATOM 684 O O . GLY A 1 86 ? 3.301 3.412 -16.419 1.00 78.06 86 GLY A O 1
ATOM 685 N N . THR A 1 87 ? 4.664 1.736 -17.018 1.00 67.44 87 THR A N 1
ATOM 686 C CA . THR A 1 87 ? 5.424 2.549 -17.967 1.00 67.44 87 THR A CA 1
ATOM 687 C C . THR A 1 87 ? 4.715 2.517 -19.318 1.00 67.44 87 THR A C 1
ATOM 689 O O . THR A 1 87 ? 4.588 1.468 -19.952 1.00 67.44 87 THR A O 1
ATOM 692 N N . ALA A 1 88 ? 4.229 3.668 -19.776 1.00 64.88 88 ALA A N 1
ATOM 693 C CA . ALA A 1 88 ? 3.760 3.806 -21.146 1.00 64.88 88 ALA A CA 1
ATOM 694 C C . ALA A 1 88 ? 4.984 3.979 -22.056 1.00 64.88 88 ALA A C 1
ATOM 696 O O . ALA A 1 88 ? 5.730 4.948 -21.922 1.00 64.88 88 ALA A O 1
ATOM 697 N N . ARG A 1 89 ? 5.218 3.044 -22.987 1.00 54.47 89 ARG A N 1
ATOM 698 C CA . ARG A 1 89 ? 6.148 3.304 -24.093 1.00 54.47 89 ARG A CA 1
ATOM 699 C C . ARG A 1 89 ? 5.468 4.270 -25.055 1.00 54.47 89 ARG A C 1
ATOM 701 O O . ARG A 1 89 ? 4.639 3.850 -25.857 1.00 54.47 89 ARG A O 1
ATOM 708 N N . VAL A 1 90 ? 5.835 5.543 -24.979 1.00 58.78 90 VAL A N 1
ATOM 709 C CA . VAL A 1 90 ? 5.499 6.524 -26.012 1.00 58.78 90 VAL A CA 1
ATOM 710 C C . VAL A 1 90 ? 6.473 6.300 -27.168 1.00 58.78 90 VAL A C 1
ATOM 712 O O . VAL A 1 90 ? 7.672 6.534 -27.035 1.00 58.78 90 VAL A O 1
ATOM 715 N N . ARG A 1 91 ? 5.984 5.754 -28.285 1.00 47.72 91 ARG A N 1
ATOM 716 C CA . ARG A 1 91 ? 6.778 5.589 -29.507 1.00 47.72 91 ARG A CA 1
ATOM 717 C C . ARG A 1 91 ? 6.619 6.870 -30.330 1.00 47.72 91 ARG A C 1
ATOM 719 O O . ARG A 1 91 ? 5.504 7.180 -30.720 1.00 47.72 91 ARG A O 1
ATOM 726 N N . GLY A 1 92 ? 7.729 7.594 -30.502 1.00 57.00 92 GLY A N 1
ATOM 727 C CA . GLY A 1 92 ? 7.928 8.801 -31.317 1.00 57.00 92 GLY A CA 1
ATOM 728 C C . GLY A 1 92 ? 6.688 9.479 -31.906 1.00 57.00 92 GLY A C 1
ATOM 729 O O . GLY A 1 92 ? 6.248 9.127 -32.993 1.00 57.00 92 GLY A O 1
ATOM 730 N N . GLY A 1 93 ? 6.216 10.519 -31.225 1.00 49.09 93 GLY A N 1
ATOM 731 C CA . GLY A 1 93 ? 5.427 11.603 -31.797 1.00 49.09 93 GLY A CA 1
ATOM 732 C C . GLY A 1 93 ? 5.992 12.901 -31.236 1.00 49.09 93 GLY A C 1
ATOM 733 O O . GLY A 1 93 ? 6.299 12.966 -30.044 1.00 49.09 93 GLY A O 1
ATOM 734 N N . ARG A 1 94 ? 6.208 13.898 -32.097 1.00 46.88 94 ARG A N 1
ATOM 735 C CA . ARG A 1 94 ? 6.561 15.259 -31.684 1.00 46.88 94 ARG A CA 1
ATOM 736 C C . ARG A 1 94 ? 5.536 15.688 -30.628 1.00 46.88 94 ARG A C 1
ATOM 738 O O . ARG A 1 94 ? 4.342 15.602 -30.873 1.00 46.88 94 ARG A O 1
ATOM 745 N N . LEU A 1 95 ? 5.994 16.050 -29.431 1.00 50.31 95 LEU A N 1
ATOM 746 C CA . LEU A 1 95 ? 5.141 16.744 -28.473 1.00 50.31 95 LEU A CA 1
ATOM 747 C C . LEU A 1 95 ? 5.214 18.217 -28.841 1.00 50.31 95 LEU A C 1
ATOM 749 O O . LEU A 1 95 ? 6.035 18.970 -28.323 1.00 50.31 95 LEU A O 1
ATOM 753 N N . ASP A 1 96 ? 4.389 18.610 -29.798 1.00 44.44 96 ASP A N 1
ATOM 754 C CA . ASP A 1 96 ? 3.985 19.991 -29.963 1.00 44.44 96 ASP A CA 1
ATOM 755 C C . ASP A 1 96 ? 3.309 20.415 -28.653 1.00 44.44 96 ASP A C 1
ATOM 757 O O . ASP A 1 96 ? 2.203 20.005 -28.309 1.00 44.44 96 ASP A O 1
ATOM 761 N N . THR A 1 97 ? 4.024 21.220 -27.870 1.00 45.22 97 THR A N 1
ATOM 762 C CA . THR A 1 97 ? 3.574 21.826 -26.613 1.00 45.22 97 THR A CA 1
ATOM 763 C C . THR A 1 97 ? 2.570 22.951 -26.872 1.00 45.22 97 THR A C 1
ATOM 765 O O . THR A 1 97 ? 2.740 24.087 -26.436 1.00 45.22 97 THR A O 1
ATOM 768 N N . ARG A 1 98 ? 1.476 22.634 -27.569 1.00 41.69 98 ARG A N 1
ATOM 769 C CA . ARG A 1 98 ? 0.271 23.464 -27.616 1.00 41.69 98 ARG A CA 1
ATOM 770 C C . ARG A 1 98 ? -0.968 22.592 -27.450 1.00 41.69 98 ARG A C 1
ATOM 772 O O . ARG A 1 98 ? -1.406 21.945 -28.385 1.00 41.69 98 ARG A O 1
ATOM 779 N N . GLY A 1 99 ? -1.511 22.624 -26.230 1.00 47.22 99 GLY A N 1
ATOM 780 C CA . GLY A 1 99 ? -2.919 22.378 -25.901 1.00 47.22 99 GLY A CA 1
ATOM 781 C C . GLY A 1 99 ? -3.594 21.179 -26.568 1.00 47.22 99 GLY A C 1
ATOM 782 O O . GLY A 1 99 ? -4.199 21.311 -27.624 1.00 47.22 99 GLY A O 1
ATOM 783 N N . GLY A 1 100 ? -3.609 20.037 -25.881 1.00 37.12 100 GLY A N 1
ATOM 784 C CA . GLY A 1 100 ? -4.310 18.843 -26.351 1.00 37.12 100 GLY A CA 1
ATOM 785 C C . GLY A 1 100 ? -4.603 17.849 -25.237 1.00 37.12 100 GLY A C 1
ATOM 786 O O . GLY A 1 100 ? -4.154 16.710 -25.281 1.00 37.12 100 GLY A O 1
ATOM 787 N N . ALA A 1 101 ? -5.352 18.266 -24.216 1.00 48.12 101 ALA A N 1
ATOM 788 C CA . ALA A 1 101 ? -5.980 17.327 -23.297 1.00 48.12 101 ALA A CA 1
ATOM 789 C C . ALA A 1 101 ? -7.048 16.524 -24.060 1.00 48.12 101 ALA A C 1
ATOM 791 O O . ALA A 1 101 ? -8.148 17.027 -24.285 1.00 48.12 101 ALA A O 1
ATOM 792 N N . ARG A 1 102 ? -6.729 15.294 -24.485 1.00 42.09 102 ARG A N 1
ATOM 793 C CA . ARG A 1 102 ? -7.708 14.212 -24.700 1.00 42.09 102 ARG A CA 1
ATOM 794 C C . ARG A 1 102 ? -7.020 12.885 -25.032 1.00 42.09 102 ARG A C 1
ATOM 796 O O . ARG A 1 102 ? -6.283 12.799 -26.004 1.00 42.09 102 ARG A O 1
ATOM 803 N N . GLY A 1 103 ? -7.358 11.839 -24.272 1.00 37.03 103 GLY A N 1
ATOM 804 C CA . GLY A 1 103 ? -7.179 10.447 -24.703 1.00 37.03 103 GLY A CA 1
ATOM 805 C C . GLY A 1 103 ? -6.602 9.502 -23.650 1.00 37.03 103 GLY A C 1
ATOM 806 O O . GLY A 1 103 ? -5.457 9.088 -23.763 1.00 37.03 103 GLY A O 1
ATOM 807 N N . GLY A 1 104 ? -7.402 9.118 -22.652 1.00 34.00 104 GLY A N 1
ATOM 808 C CA . GLY A 1 104 ? -7.020 8.118 -21.650 1.00 34.00 104 GLY A CA 1
ATOM 809 C C . GLY A 1 104 ? -8.223 7.608 -20.862 1.00 34.00 104 GLY A C 1
ATOM 810 O O . GLY A 1 104 ? -8.341 7.897 -19.682 1.00 34.00 104 GLY A O 1
ATOM 811 N N . THR A 1 105 ? -9.140 6.946 -21.577 1.00 34.50 105 THR A N 1
ATOM 812 C CA . THR A 1 105 ? -10.246 6.068 -21.131 1.00 34.50 105 THR A CA 1
ATOM 813 C C . THR A 1 105 ? -10.846 6.314 -19.743 1.00 34.50 105 THR A C 1
ATOM 815 O O . THR A 1 105 ? -10.253 5.981 -18.718 1.00 34.50 105 THR A O 1
ATOM 818 N N . GLY A 1 106 ? -12.096 6.786 -19.737 1.00 31.47 106 GLY A N 1
ATOM 819 C CA . GLY A 1 106 ? -12.924 6.919 -18.546 1.00 31.47 106 GLY A CA 1
ATOM 820 C C . GLY A 1 106 ? -13.065 5.611 -17.770 1.00 31.47 106 GLY A C 1
ATOM 821 O O . GLY A 1 106 ? -13.863 4.745 -18.114 1.00 31.47 106 GLY A O 1
ATOM 822 N N . GLY A 1 107 ? -12.334 5.509 -16.665 1.00 28.61 107 GLY A N 1
ATOM 823 C CA . GLY A 1 107 ? -12.788 4.747 -15.515 1.00 28.61 107 GLY A CA 1
ATOM 824 C C . GLY A 1 107 ? -13.836 5.591 -14.808 1.00 28.61 107 GLY A C 1
ATOM 825 O O . GLY A 1 107 ? -13.493 6.536 -14.102 1.00 28.61 107 GLY A O 1
ATOM 826 N N . LYS A 1 108 ? -15.118 5.290 -15.027 1.00 27.02 108 LYS A N 1
ATOM 827 C CA . LYS A 1 108 ? -16.206 5.800 -14.190 1.00 27.02 108 LYS A CA 1
ATOM 828 C C . LYS A 1 108 ? -15.817 5.532 -12.735 1.00 27.02 108 LYS A C 1
ATOM 830 O O . LYS A 1 108 ? -15.739 4.370 -12.343 1.00 27.02 108 LYS A O 1
ATOM 835 N N . ALA A 1 109 ? -15.552 6.584 -11.963 1.00 35.41 109 ALA A N 1
ATOM 836 C CA . ALA A 1 109 ? -15.374 6.461 -10.525 1.00 35.41 109 ALA A CA 1
ATOM 837 C C . ALA A 1 109 ? -16.619 5.747 -9.965 1.00 35.41 109 ALA A C 1
ATOM 839 O O . ALA A 1 109 ? -17.733 6.257 -10.148 1.00 35.41 109 ALA A O 1
ATOM 840 N N . PRO A 1 110 ? -16.501 4.554 -9.354 1.00 36.41 110 PRO A N 1
ATOM 841 C CA . PRO A 1 110 ? -17.619 4.004 -8.614 1.00 36.41 110 PRO A CA 1
ATOM 842 C C . PRO A 1 110 ? -17.907 4.971 -7.465 1.00 36.41 110 PRO A C 1
ATOM 844 O O . PRO A 1 110 ? -17.017 5.318 -6.691 1.00 36.41 110 PRO A O 1
ATOM 847 N N . LYS A 1 111 ? -19.150 5.457 -7.408 1.00 29.16 111 LYS A N 1
ATOM 848 C CA . LYS A 1 111 ? -19.658 6.319 -6.340 1.00 29.16 111 LYS A CA 1
ATOM 849 C C . LYS A 1 111 ? -19.483 5.574 -5.016 1.00 29.16 111 LYS A C 1
ATOM 851 O O . LYS A 1 111 ? -20.249 4.661 -4.719 1.00 29.16 111 LYS A O 1
ATOM 856 N N . ALA A 1 112 ? -18.448 5.932 -4.264 1.00 37.50 112 ALA A N 1
ATOM 857 C CA . ALA A 1 112 ? -18.241 5.432 -2.916 1.00 37.50 112 ALA A CA 1
ATOM 858 C C . ALA A 1 112 ? -19.393 5.930 -2.023 1.00 37.50 112 ALA A C 1
ATOM 860 O O . ALA A 1 112 ? -19.717 7.122 -2.072 1.00 37.50 112 ALA A O 1
ATOM 861 N N . PRO A 1 113 ? -20.041 5.070 -1.224 1.00 36.50 113 PRO A N 1
ATOM 862 C CA . PRO A 1 113 ? -20.944 5.539 -0.188 1.00 36.50 113 PRO A CA 1
ATOM 863 C C . PRO A 1 113 ? -20.117 6.125 0.969 1.00 36.50 113 PRO A C 1
ATOM 865 O O . PRO A 1 113 ? -19.322 5.422 1.581 1.00 36.50 113 PRO A O 1
ATOM 868 N N . GLY A 1 114 ? -20.310 7.419 1.242 1.00 36.72 114 GLY A N 1
ATOM 869 C CA . GLY A 1 114 ? -19.998 8.061 2.526 1.00 36.72 114 GLY A CA 1
ATOM 870 C C . GLY A 1 114 ? -18.523 8.149 2.932 1.00 36.72 114 GLY A C 1
ATOM 871 O O . GLY A 1 114 ? -18.147 7.600 3.960 1.00 36.72 114 GLY A O 1
ATOM 872 N N . ALA A 1 115 ? -17.705 8.899 2.191 1.00 40.56 115 ALA A N 1
ATOM 873 C CA . ALA A 1 115 ? -16.509 9.526 2.768 1.00 40.5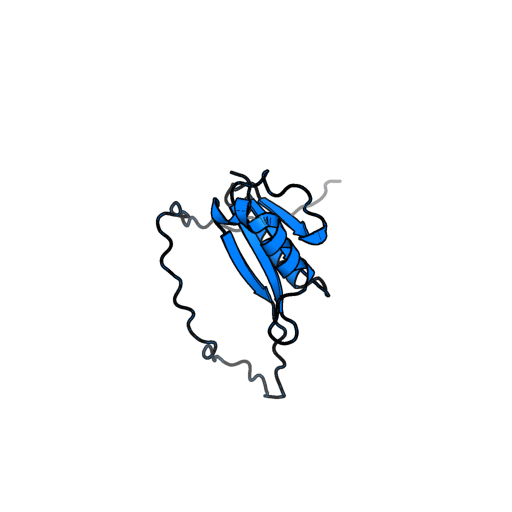6 115 ALA A CA 1
ATOM 874 C C . ALA A 1 115 ? -16.878 10.947 3.250 1.00 40.56 115 ALA A C 1
ATOM 876 O O . ALA A 1 115 ? -17.693 11.597 2.584 1.00 40.56 115 ALA A O 1
ATOM 877 N N . PRO A 1 116 ? -16.343 11.431 4.389 1.00 36.38 116 PRO A N 1
ATOM 878 C CA . PRO A 1 116 ? -16.669 12.757 4.913 1.00 36.38 116 PRO A CA 1
ATOM 879 C C . PRO A 1 116 ? -16.257 13.853 3.916 1.00 36.38 116 PRO A C 1
ATOM 881 O O . PRO A 1 116 ? -15.291 13.668 3.171 1.00 36.38 116 PRO A O 1
ATOM 884 N N . PRO A 1 117 ? -16.982 14.985 3.862 1.00 31.08 117 PRO A N 1
ATOM 885 C CA . PRO A 1 117 ? -16.691 16.038 2.902 1.00 31.08 117 PRO A CA 1
ATOM 886 C C . PRO A 1 117 ? -15.322 16.651 3.213 1.00 31.08 117 PRO A C 1
ATOM 888 O O . PRO A 1 117 ? -15.153 17.312 4.236 1.00 31.08 117 PRO A O 1
ATOM 891 N N . ALA A 1 118 ? -14.356 16.446 2.315 1.00 36.34 118 ALA A N 1
ATOM 892 C CA . ALA A 1 118 ? -13.135 17.237 2.277 1.00 36.34 118 ALA A CA 1
ATOM 893 C C . ALA A 1 118 ? -13.547 18.690 2.008 1.00 36.34 118 ALA A C 1
ATOM 895 O O . ALA A 1 118 ? -13.984 19.045 0.909 1.00 36.34 118 ALA A O 1
ATOM 896 N N . ARG A 1 119 ? -13.517 19.504 3.062 1.00 29.25 119 ARG A N 1
ATOM 897 C CA . ARG A 1 119 ? -13.835 20.925 3.006 1.00 29.25 119 ARG A CA 1
ATOM 898 C C . ARG A 1 119 ? -12.688 21.603 2.262 1.00 29.25 119 ARG A C 1
ATOM 900 O O . ARG A 1 119 ? -11.566 21.653 2.749 1.00 29.25 119 ARG A O 1
ATOM 907 N N . ALA A 1 120 ? -12.974 22.068 1.052 1.00 37.16 120 ALA A N 1
ATOM 908 C CA . ALA A 1 120 ? -12.067 22.906 0.291 1.00 37.16 120 ALA A CA 1
ATOM 909 C C . ALA A 1 120 ? -11.953 24.265 0.991 1.00 37.16 120 ALA A C 1
ATOM 911 O O . ALA A 1 120 ? -12.856 25.088 0.872 1.00 37.16 120 ALA A O 1
ATOM 912 N N . GLU A 1 121 ? -10.856 24.507 1.702 1.00 27.02 121 GLU A N 1
ATOM 913 C CA . GLU A 1 121 ? -10.441 25.863 2.057 1.00 27.02 121 GLU A CA 1
ATOM 914 C C . GLU A 1 121 ? -9.000 26.079 1.599 1.00 27.02 121 GLU A C 1
ATOM 916 O O . GLU A 1 121 ? -8.052 25.430 2.039 1.00 27.02 121 GLU A O 1
ATOM 921 N N . ALA A 1 122 ? -8.882 26.969 0.615 1.00 38.44 122 ALA A N 1
ATOM 922 C CA . ALA A 1 122 ? -7.635 27.496 0.105 1.00 38.44 122 ALA A CA 1
ATOM 923 C C . ALA A 1 122 ? -6.880 28.204 1.235 1.00 38.44 122 ALA A C 1
ATOM 925 O O . ALA A 1 122 ? -7.456 29.036 1.931 1.00 38.44 122 ALA A O 1
ATOM 926 N N . SER A 1 123 ? -5.587 27.911 1.375 1.00 33.12 123 SER A N 1
ATOM 927 C CA . SER A 1 123 ? -4.704 28.648 2.276 1.00 33.12 123 SER A CA 1
ATOM 928 C C . SER A 1 123 ? -3.571 29.304 1.473 1.00 33.12 123 SER A C 1
ATOM 930 O O . SER A 1 123 ? -2.951 28.629 0.643 1.00 33.12 123 SER A O 1
ATOM 932 N N . PRO A 1 124 ? -3.343 30.620 1.640 1.00 34.78 124 PRO A N 1
ATOM 933 C CA . PRO A 1 124 ? -2.427 31.400 0.821 1.00 34.78 124 PRO A CA 1
ATOM 934 C C . PRO A 1 124 ? -0.958 31.173 1.196 1.00 34.78 124 PRO A C 1
ATOM 936 O O . PRO A 1 124 ? -0.595 30.898 2.337 1.00 34.78 124 PRO A O 1
ATOM 939 N N . CYS A 1 125 ? -0.113 31.326 0.180 1.00 28.38 125 CYS A N 1
ATOM 940 C CA . CYS A 1 125 ? 1.341 31.315 0.247 1.00 28.38 125 CYS A CA 1
ATOM 941 C C . CYS A 1 125 ? 1.856 32.397 1.214 1.00 28.38 125 CYS A C 1
ATOM 943 O O . CYS A 1 125 ? 1.634 33.584 0.977 1.00 28.38 125 CYS A O 1
ATOM 945 N N . ALA A 1 126 ? 2.575 31.999 2.266 1.00 33.44 126 ALA A N 1
ATOM 946 C CA . ALA A 1 126 ? 3.410 32.896 3.059 1.00 33.44 126 ALA A CA 1
ATOM 947 C C . ALA A 1 126 ? 4.881 32.492 2.889 1.00 33.44 126 ALA A C 1
ATOM 949 O O . ALA A 1 126 ? 5.354 31.505 3.451 1.00 33.44 126 ALA A O 1
ATOM 950 N N . THR A 1 127 ? 5.583 33.268 2.066 1.00 32.81 127 THR A N 1
ATOM 951 C CA . THR A 1 127 ? 7.040 33.292 1.924 1.00 32.81 127 THR A CA 1
ATOM 952 C C . THR A 1 127 ? 7.678 33.758 3.232 1.00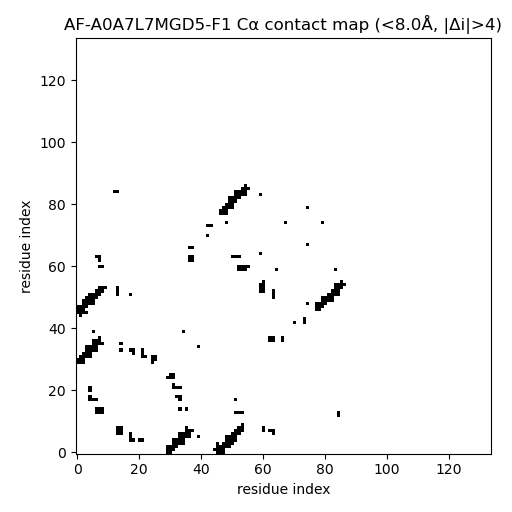 32.81 127 THR A C 1
ATOM 954 O O . THR A 1 127 ? 7.482 34.899 3.642 1.00 32.81 127 THR A O 1
ATOM 957 N N . THR A 1 128 ? 8.487 32.914 3.868 1.00 34.97 128 THR A N 1
ATOM 958 C CA . THR A 1 128 ? 9.439 33.333 4.903 1.00 34.97 128 THR A CA 1
ATOM 959 C C . THR A 1 128 ? 10.772 33.690 4.245 1.00 34.97 128 THR A C 1
ATOM 961 O O . THR A 1 128 ? 11.508 32.825 3.778 1.00 34.97 128 THR A O 1
ATOM 964 N N . ALA A 1 129 ? 11.078 34.988 4.190 1.00 35.22 129 ALA A N 1
ATOM 965 C CA . ALA A 1 129 ? 12.422 35.485 3.920 1.00 35.22 129 ALA A CA 1
ATOM 966 C C . ALA A 1 129 ? 13.192 35.551 5.247 1.00 35.22 129 ALA A C 1
ATOM 968 O O . ALA A 1 129 ? 12.784 36.241 6.179 1.00 35.22 129 ALA A O 1
ATOM 969 N N . SER A 1 130 ? 14.283 34.795 5.324 1.00 35.41 130 SER A N 1
ATOM 970 C CA . SER A 1 130 ? 15.233 34.788 6.433 1.00 35.41 130 SER A CA 1
ATOM 971 C C . SER A 1 130 ? 16.380 35.739 6.094 1.00 35.41 130 SER A C 1
ATOM 973 O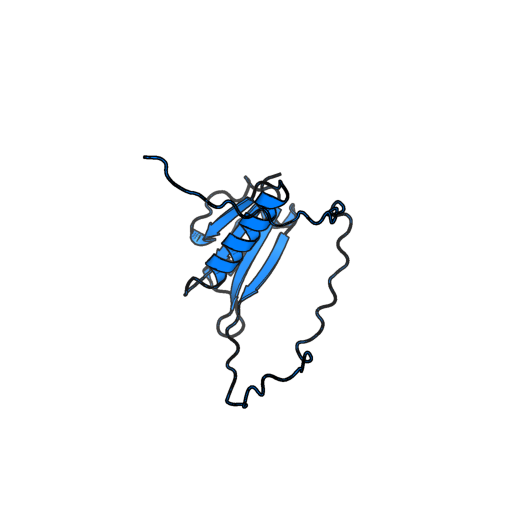 O . SER A 1 130 ? 17.016 35.557 5.058 1.00 35.41 130 SER A O 1
ATOM 975 N N . SER A 1 131 ? 16.676 36.701 6.970 1.00 37.88 131 SER A N 1
ATOM 976 C CA . SER A 1 131 ? 17.923 37.479 6.940 1.00 37.88 131 SER A CA 1
ATOM 977 C C . SER A 1 131 ? 18.630 37.368 8.297 1.00 37.88 131 SER A C 1
ATOM 979 O O . SER A 1 131 ? 17.952 37.445 9.323 1.00 37.88 131 SER A O 1
ATOM 981 N N . PRO A 1 132 ? 19.961 37.172 8.328 1.00 52.44 132 PRO A N 1
ATOM 982 C CA . PRO A 1 132 ? 20.731 37.021 9.558 1.00 52.44 132 PRO A CA 1
ATOM 983 C C . PRO A 1 132 ? 21.182 38.382 10.109 1.00 52.44 132 PRO A C 1
ATOM 985 O O . PRO A 1 132 ? 21.563 39.273 9.351 1.00 52.44 132 PRO A O 1
ATOM 988 N N . GLY A 1 133 ? 21.139 38.528 11.434 1.00 45.88 133 GLY A N 1
ATOM 989 C CA . GLY A 1 133 ? 21.698 39.673 12.151 1.00 45.88 133 GLY A CA 1
ATOM 990 C C . GLY A 1 133 ? 23.202 39.520 12.387 1.00 45.88 133 GLY A C 1
ATOM 991 O O . GLY A 1 133 ? 23.690 38.417 12.637 1.00 45.88 133 GLY A O 1
ATOM 992 N N . SER A 1 134 ? 23.910 40.643 12.297 1.00 49.47 134 SER A N 1
ATOM 993 C CA . SER A 1 134 ? 25.215 40.907 12.913 1.00 49.47 134 SER A CA 1
ATOM 994 C C . SER A 1 134 ? 25.035 41.967 13.987 1.00 49.47 134 SER A C 1
ATOM 996 O O . SER A 1 134 ? 24.118 42.803 13.808 1.00 49.47 134 SER A O 1
#

Solvent-accessible surface area (backbone atoms only — not comparable to full-atom values): 8568 Å² total; per-residue (Å²): 116,35,33,38,21,32,21,27,51,91,82,49,62,40,44,56,53,27,44,52,52,19,52,52,36,42,73,75,71,36,49,45,43,55,42,53,37,85,74,59,84,73,69,81,81,39,60,28,39,38,40,33,21,28,44,54,96,93,34,65,39,68,55,37,55,48,41,52,65,74,40,42,72,62,53,73,78,34,61,72,46,80,49,74,46,65,84,80,84,82,75,90,68,87,79,71,94,66,90,76,96,79,90,79,77,88,74,76,76,76,83,73,86,82,74,82,83,81,76,88,73,92,78,83,90,78,87,82,84,84,79,88,87,131

Sequence (134 aa):
MFVLVGYASEHGATRQIAERVASLLLYEGVRAEARPMAEVGDADRYDAFVLGSAVRRRRWLQEGSRFVRRNRAVLAGRPVWLFSVGTARVRGGRLDTRGGARGGTGGKAPKAPGAPPARAEASPCATTASSPGS

Secondary structure (DSSP, 8-state):
-EEEEEEE-SSSHHHHHHHHHHHHHHHTT-EEEEEETTT----TT-SEEEEEEEEETTEE-HHHHHHHHHTHHHHHTS-EEEEEE------S-----S-----S--------S---------------------

Nearest PDB structures (foldseek):
  1ahn-assembly1_A  TM=6.699E-01  e=5.312E-04  Escherichia coli
  5ljp-assembly1_A  TM=7.405E-01  e=1.961E-03  Nostoc sp. PCC 7119
  1dx9-assembly4_D  TM=7.429E-01  e=1.961E-03  Nostoc sp. PCC 7119
  2v5u-assembly1_A  TM=7.679E-01  e=5.577E-03  Nostoc sp. PCC 7119
  2mtb-assembly1_A  TM=6.839E-01  e=3.957E-02  Escherichia coli K-12

pLDDT: mean 72.38, std 25.0, range [27.02, 96.56]

Radius of gyration: 19.21 Å; Cα contacts (8 Å, |Δi|>4): 158; chains: 1; bounding box: 46×55×45 Å

Mean predicted aligned error: 14.09 Å